Protein AF-F0WUU1-F1 (afdb_monomer)

pLDDT: mean 81.49, std 12.74, range [52.53, 96.88]

Sequence (119 aa):
MESFESRVPFIGDGDKQLEETKIIWPKEDVRPLILVTHDEGTFSAHDGLKRLWMPIGEQPLRKNGQGRSVHVSDFLPYVTGRLALDEQKRNQYPDLPAEACVIINAGVQHDGWWTAQDL

Nearest PDB structures (foldseek):
  3qrd-assembly3_A-2  TM=3.162E-0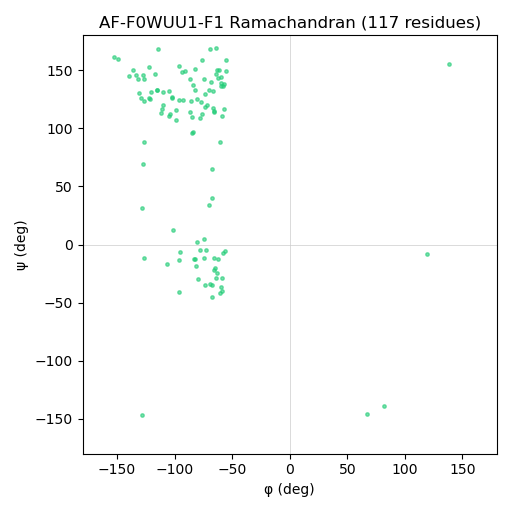1  e=1.189E+00  Homo sapiens
  6fk0-assembly1_B  TM=3.035E-01  e=2.144E+00  Homo sapiens
  3s67-assembly1_A-2  TM=3.660E-01  e=3.435E+00  Homo sapiens
  1tij-assembly1_B  TM=3.908E-01  e=4.612E+00  Homo sapiens
  3sva-assembly1_A  TM=2.993E-01  e=6.193E+00  Homo sapiens

Solvent-accessible surface area (backbone atoms only — not comparable to full-atom values): 7768 Å² total; per-residue (Å²): 131,76,81,53,65,70,20,37,58,43,81,45,89,39,59,94,89,46,101,52,82,39,75,42,73,40,59,91,93,46,78,67,49,78,70,69,45,71,57,76,48,78,47,48,83,69,82,64,82,85,85,73,92,74,68,93,89,70,80,90,84,74,71,87,57,94,60,58,26,42,33,37,36,42,48,46,26,85,89,73,44,69,51,61,56,52,75,68,52,39,73,74,39,72,89,53,73,58,45,68,61,46,77,41,47,43,35,94,94,52,75,32,72,90,49,86,85,76,105

Secondary structure (DSSP, 8-state):
-TTTGGGS-EEE---TTS---EEEPPPTTS-----EEEEEEEEETT---------TT-----------EEEEEEEEETTTSS-B--HHHHHH-TTS-SBS-EEEEEBTTTTB---TT--

Structure (mmCIF, N/CA/C/O backbone):
data_AF-F0WUU1-F1
#
_entry.id   AF-F0WUU1-F1
#
loop_
_atom_site.group_PDB
_atom_site.id
_atom_site.type_symbol
_atom_site.label_atom_id
_atom_site.label_alt_id
_atom_site.label_comp_id
_atom_site.label_asym_id
_atom_site.label_entity_id
_atom_site.label_seq_id
_atom_site.pdbx_PDB_ins_code
_atom_site.Cartn_x
_atom_site.Cartn_y
_atom_site.Cartn_z
_atom_site.occupancy
_atom_site.B_iso_or_equiv
_atom_site.auth_seq_id
_atom_site.auth_comp_id
_atom_site.auth_asym_id
_atom_site.auth_atom_id
_atom_site.pdbx_PDB_model_num
ATOM 1 N N . MET A 1 1 ? -26.715 14.369 7.365 1.00 52.53 1 MET A N 1
ATOM 2 C CA . MET A 1 1 ? -25.321 14.145 6.920 1.00 52.53 1 MET A CA 1
ATOM 3 C C . MET A 1 1 ? -24.346 14.006 8.100 1.00 52.53 1 MET A C 1
ATOM 5 O O . MET A 1 1 ? -23.261 13.496 7.892 1.00 52.53 1 MET A O 1
ATOM 9 N N . GLU A 1 2 ? -24.752 14.337 9.336 1.00 56.22 2 GLU A N 1
ATOM 10 C CA . GLU A 1 2 ? -23.910 14.349 10.555 1.00 56.22 2 GLU A CA 1
ATOM 11 C C . GLU A 1 2 ? -23.513 12.973 11.147 1.00 56.22 2 GLU A C 1
ATOM 13 O O . GLU A 1 2 ? -22.749 12.919 12.106 1.00 56.22 2 GLU A O 1
ATOM 18 N N . SER A 1 3 ? -24.001 11.833 10.632 1.00 75.06 3 SER A N 1
ATOM 19 C CA . SER A 1 3 ? -23.787 10.532 11.307 1.00 75.06 3 SER A CA 1
ATOM 20 C C . SER A 1 3 ? -22.440 9.861 11.021 1.00 75.06 3 SER A C 1
ATOM 22 O O . SER A 1 3 ? -22.122 8.856 11.656 1.00 75.06 3 SER A O 1
ATOM 24 N N . PHE A 1 4 ? -21.688 10.334 10.024 1.00 80.81 4 PHE A N 1
ATOM 25 C CA . PHE A 1 4 ? -20.432 9.703 9.603 1.00 80.81 4 PHE A CA 1
ATOM 26 C C . PHE A 1 4 ? -19.211 10.365 10.236 1.00 80.81 4 PHE A C 1
ATOM 28 O O . PHE A 1 4 ? -18.319 9.659 10.691 1.00 80.81 4 PHE A O 1
ATOM 35 N N . GLU A 1 5 ? -19.200 11.693 10.334 1.00 83.25 5 GLU A N 1
ATOM 36 C CA . GLU A 1 5 ? -18.064 12.469 10.849 1.00 83.25 5 GLU A CA 1
ATOM 37 C C . GLU A 1 5 ? -17.691 12.078 12.282 1.00 83.25 5 GLU A C 1
ATOM 39 O O . GLU A 1 5 ? -16.520 11.889 12.587 1.00 83.25 5 GLU A O 1
ATOM 44 N N . SER A 1 6 ? -18.685 11.830 13.139 1.00 87.69 6 SER A N 1
ATOM 45 C CA . SER A 1 6 ? -18.474 11.401 14.531 1.00 87.69 6 SER A CA 1
ATOM 46 C C . SER A 1 6 ? -17.842 10.012 14.677 1.00 87.69 6 SER A C 1
ATOM 48 O O . SER A 1 6 ? -17.448 9.628 15.778 1.00 87.69 6 SER A O 1
ATOM 50 N N . ARG A 1 7 ? -17.761 9.249 13.582 1.00 90.81 7 ARG A N 1
ATOM 51 C CA . ARG A 1 7 ? -17.204 7.894 13.533 1.00 90.81 7 ARG A CA 1
ATOM 52 C C . ARG A 1 7 ? -15.844 7.847 12.848 1.00 90.81 7 ARG A C 1
ATOM 54 O O . ARG A 1 7 ? -15.166 6.830 12.965 1.00 90.81 7 ARG A O 1
ATOM 61 N N . VAL A 1 8 ? -15.469 8.883 12.102 1.00 90.38 8 VAL A N 1
ATOM 62 C CA . VAL A 1 8 ? -14.218 8.917 11.343 1.00 90.38 8 VAL A CA 1
ATOM 63 C C . VAL A 1 8 ? -13.100 9.415 12.261 1.00 90.38 8 VAL A C 1
ATOM 65 O O . VAL A 1 8 ? -13.221 10.505 12.820 1.00 90.38 8 VAL A O 1
ATOM 68 N N . PRO A 1 9 ? -12.009 8.648 12.442 1.00 90.44 9 PRO A N 1
ATOM 69 C CA . PRO A 1 9 ? -10.828 9.155 13.128 1.00 90.44 9 PRO A CA 1
ATOM 70 C C . PRO A 1 9 ? -10.273 10.379 12.396 1.00 90.44 9 PRO A C 1
ATOM 72 O O . PRO A 1 9 ? -10.273 10.416 11.169 1.00 90.44 9 PRO A O 1
ATOM 75 N N . PHE A 1 10 ? -9.743 11.367 13.098 1.00 87.38 10 PHE A N 1
ATOM 76 C CA . PHE A 1 10 ? -9.121 12.513 12.435 1.00 87.38 10 PHE A CA 1
ATOM 77 C C . PHE A 1 10 ? -7.676 12.678 12.872 1.00 87.38 10 PHE A C 1
ATOM 79 O O . PHE A 1 10 ? -7.270 12.254 13.956 1.00 87.38 10 PHE A O 1
ATOM 86 N N . ILE A 1 11 ? -6.893 13.271 11.980 1.00 83.50 11 ILE A N 1
ATOM 87 C CA . ILE A 1 11 ? -5.517 13.648 12.257 1.00 83.50 11 ILE A CA 1
ATOM 88 C C . ILE A 1 11 ? -5.577 14.912 13.114 1.00 83.50 11 ILE A C 1
ATOM 90 O O . ILE A 1 11 ? -6.051 15.950 12.655 1.00 83.50 11 ILE A O 1
ATOM 94 N N . GLY A 1 12 ? -5.172 14.800 14.377 1.00 76.62 12 GLY A N 1
ATOM 95 C CA . GLY A 1 12 ? -5.012 15.959 15.247 1.00 76.62 12 GLY A CA 1
ATOM 96 C C . GLY A 1 12 ? -3.740 16.727 14.903 1.00 76.62 12 GLY A C 1
ATOM 97 O O . GLY A 1 12 ? -2.801 16.157 14.344 1.00 76.62 12 GLY A O 1
ATOM 98 N N . ASP A 1 13 ? -3.684 18.003 15.287 1.00 67.31 13 ASP A N 1
ATOM 99 C CA . ASP A 1 13 ? -2.420 18.737 15.307 1.00 67.31 13 ASP A CA 1
ATOM 100 C C . ASP A 1 13 ? -1.458 18.000 16.250 1.00 67.31 13 ASP A C 1
ATOM 102 O O . ASP A 1 13 ? -1.679 17.929 17.462 1.00 67.31 13 ASP A O 1
ATOM 106 N N . GLY A 1 14 ? -0.424 17.382 15.677 1.00 60.19 14 GLY A N 1
ATOM 107 C CA . GLY A 1 14 ? 0.666 16.795 16.445 1.00 60.19 14 GLY A CA 1
ATOM 108 C C . GLY A 1 14 ? 1.412 17.886 17.211 1.00 60.19 14 GLY A C 1
ATOM 109 O O . GLY A 1 14 ? 1.487 19.037 16.766 1.00 60.19 14 GLY A O 1
ATOM 110 N N . ASP A 1 15 ? 1.985 17.539 18.362 1.00 56.41 15 ASP A N 1
ATOM 111 C CA . ASP A 1 15 ? 2.940 18.428 19.016 1.00 56.41 15 ASP A CA 1
ATOM 112 C C . ASP A 1 15 ? 4.073 18.699 18.022 1.00 56.41 15 ASP A C 1
ATOM 114 O O . ASP A 1 15 ? 4.796 17.785 17.651 1.00 56.41 15 ASP A O 1
ATOM 118 N N . LYS A 1 16 ? 4.266 19.955 17.595 1.00 55.50 16 LYS A N 1
ATOM 119 C CA . LYS A 1 16 ? 5.287 20.351 16.594 1.00 55.50 16 LYS A CA 1
ATOM 120 C C . LYS A 1 16 ? 6.732 19.957 16.957 1.00 55.50 16 LYS A C 1
ATOM 122 O O . LYS A 1 16 ? 7.647 20.221 16.186 1.00 55.50 16 LYS A O 1
ATOM 127 N N . GLN A 1 17 ? 6.942 19.411 18.153 1.00 53.72 17 GLN A N 1
ATOM 128 C CA . GLN A 1 17 ? 8.222 18.952 18.682 1.00 53.72 17 GLN A CA 1
ATOM 129 C C . GLN A 1 17 ? 8.454 17.442 18.493 1.00 53.72 17 GLN A C 1
ATOM 131 O O . GLN A 1 17 ? 9.587 16.997 18.652 1.00 53.72 17 GLN A O 1
ATOM 136 N N . LEU A 1 18 ? 7.423 16.667 18.139 1.00 52.53 18 LEU A N 1
ATOM 137 C CA . LEU A 1 18 ? 7.509 15.240 17.834 1.00 52.53 18 LEU A CA 1
ATOM 138 C C . LEU A 1 18 ? 6.877 15.018 16.456 1.00 52.53 18 LEU A C 1
ATOM 140 O O . LEU A 1 18 ? 5.724 15.374 16.238 1.00 52.53 18 LEU A O 1
ATOM 144 N N . GLU A 1 19 ? 7.615 14.434 15.513 1.00 54.50 19 GLU A N 1
ATOM 145 C CA . GLU A 1 19 ? 7.129 14.101 14.161 1.00 54.50 19 GLU A CA 1
ATOM 146 C C . GLU A 1 19 ? 6.098 12.947 14.157 1.00 54.50 19 GLU A C 1
ATOM 148 O O . GLU A 1 19 ? 6.048 12.137 13.236 1.00 54.50 19 GLU A O 1
ATOM 153 N N . GLU A 1 20 ? 5.267 12.832 15.190 1.00 61.03 20 GLU A N 1
ATOM 154 C CA . GLU A 1 20 ? 4.249 11.795 15.296 1.00 61.03 20 GLU A CA 1
ATOM 155 C C . GLU A 1 20 ? 2.874 12.391 15.006 1.00 61.03 20 GLU A C 1
ATOM 157 O O . GLU A 1 20 ? 2.324 13.207 15.749 1.00 61.03 20 GLU A O 1
ATOM 162 N N . THR A 1 21 ? 2.303 11.963 13.882 1.00 67.00 21 THR A N 1
ATOM 163 C CA . THR A 1 21 ? 0.921 12.280 13.527 1.00 67.00 21 THR A CA 1
ATOM 164 C C . THR A 1 21 ? -0.004 11.601 14.537 1.00 67.00 21 THR A C 1
ATOM 166 O O . THR A 1 21 ? -0.071 10.374 14.597 1.00 67.00 21 THR A O 1
ATOM 169 N N . LYS A 1 22 ? -0.729 12.382 15.345 1.00 83.38 22 LYS A N 1
ATOM 170 C CA . LYS A 1 22 ? -1.633 11.840 16.366 1.00 83.38 22 LYS A CA 1
ATOM 171 C C . LYS A 1 22 ? -3.013 11.562 15.773 1.00 83.38 22 LYS A C 1
ATOM 173 O O . LYS A 1 22 ? -3.743 12.488 15.424 1.00 83.38 22 LYS A O 1
ATOM 178 N N . ILE A 1 23 ? -3.398 10.288 15.713 1.00 87.75 23 ILE A N 1
ATOM 179 C CA . ILE A 1 23 ? -4.760 9.882 15.337 1.00 87.75 23 ILE A CA 1
ATOM 180 C C . ILE A 1 23 ? -5.687 10.015 16.547 1.00 87.75 23 ILE A C 1
ATOM 182 O O . ILE A 1 23 ? -5.433 9.437 17.607 1.00 87.75 23 ILE A O 1
ATOM 186 N N . ILE A 1 24 ? -6.775 10.766 16.386 1.00 89.50 24 ILE A N 1
ATOM 187 C CA . ILE A 1 24 ? -7.831 10.897 17.390 1.00 89.50 24 ILE A CA 1
ATOM 188 C C . ILE A 1 24 ? -8.971 9.953 17.011 1.00 89.50 24 ILE A C 1
ATOM 190 O O . ILE A 1 24 ? -9.599 10.103 15.963 1.00 89.50 24 ILE A O 1
ATOM 194 N N . TRP A 1 25 ? -9.214 8.965 17.872 1.00 91.75 25 TRP A N 1
ATOM 195 C CA . TRP A 1 25 ? -10.264 7.966 17.696 1.00 91.75 25 TRP A CA 1
ATOM 196 C C . TRP A 1 25 ? -11.630 8.490 18.170 1.00 91.75 25 TRP A C 1
ATOM 198 O O . TRP A 1 25 ? -11.686 9.320 19.083 1.00 91.75 25 TRP A O 1
ATOM 208 N N . PRO A 1 26 ? -12.740 8.010 17.576 1.00 91.50 26 PRO A N 1
ATOM 209 C CA . PRO A 1 26 ? -14.077 8.280 18.090 1.00 91.50 26 PRO A CA 1
ATOM 210 C C . PRO A 1 26 ? -14.270 7.657 19.482 1.00 91.50 26 PRO A C 1
ATOM 212 O O . PRO A 1 26 ? -13.446 6.873 19.953 1.00 91.50 26 PRO A O 1
ATOM 215 N N . LYS A 1 27 ? -15.373 8.019 20.147 1.00 90.44 27 LYS A N 1
ATOM 216 C CA . LYS A 1 27 ? -15.716 7.497 21.479 1.00 90.44 27 LYS A CA 1
ATOM 217 C C . LYS A 1 27 ? -15.764 5.963 21.481 1.00 90.44 27 LYS A C 1
ATOM 219 O O . LYS A 1 27 ? -16.127 5.357 20.479 1.00 90.44 27 LYS A O 1
ATOM 224 N N . GLU A 1 28 ? -15.441 5.348 22.618 1.00 88.69 28 GLU A N 1
ATOM 225 C CA . GLU A 1 28 ? -15.335 3.884 22.755 1.00 88.69 28 GLU A CA 1
ATOM 226 C C . GLU A 1 28 ? -16.630 3.129 22.405 1.00 88.69 28 GLU A C 1
ATOM 228 O O . GLU A 1 28 ? -16.578 1.998 21.926 1.00 88.69 28 GLU A O 1
ATOM 233 N N . ASP A 1 29 ? -17.794 3.755 22.595 1.00 92.44 29 ASP A N 1
ATOM 234 C CA . ASP A 1 29 ? -19.111 3.204 22.256 1.00 92.44 29 ASP A CA 1
ATOM 235 C C . ASP A 1 29 ? -19.445 3.289 20.755 1.00 92.44 29 ASP A C 1
ATOM 237 O O . ASP A 1 29 ? -20.466 2.766 20.299 1.00 92.44 29 ASP A O 1
ATOM 241 N N . VAL A 1 30 ? -18.578 3.922 19.962 1.00 91.88 30 VAL A N 1
ATOM 242 C CA . VAL A 1 30 ? -18.781 4.176 18.540 1.00 91.88 30 VAL A CA 1
ATOM 243 C C . VAL A 1 30 ? -17.834 3.320 17.708 1.00 91.88 30 VAL A C 1
ATOM 245 O O . VAL A 1 30 ? -16.616 3.467 17.750 1.00 91.88 30 VAL A O 1
ATOM 248 N N . ARG A 1 31 ? -18.398 2.466 16.845 1.00 92.19 31 ARG A N 1
ATOM 249 C CA . ARG A 1 31 ? -17.595 1.707 15.878 1.00 92.19 31 ARG A CA 1
ATOM 250 C C . ARG A 1 31 ? -16.971 2.660 14.844 1.00 92.19 31 ARG A C 1
ATOM 252 O O . ARG A 1 31 ? -17.738 3.253 14.063 1.00 92.19 31 ARG A O 1
ATOM 259 N N . PRO A 1 32 ? -15.628 2.755 14.775 1.00 92.88 32 PRO A N 1
ATOM 260 C CA . PRO A 1 32 ? -14.957 3.679 13.876 1.00 92.88 32 PRO A CA 1
ATOM 261 C C . PRO A 1 32 ? -15.235 3.338 12.413 1.00 92.88 32 PRO A C 1
ATOM 263 O O . PRO A 1 32 ? -15.399 2.171 12.042 1.00 92.88 32 PRO A O 1
ATOM 266 N N . LEU A 1 33 ? -15.294 4.376 11.586 1.00 92.81 33 LEU A N 1
ATOM 267 C CA . LEU A 1 33 ? -15.315 4.280 10.136 1.00 92.81 33 LEU A CA 1
ATOM 268 C C . LEU A 1 33 ? -13.932 4.674 9.619 1.00 92.81 33 LEU A C 1
ATOM 270 O O . LEU A 1 33 ? -13.543 5.833 9.712 1.00 92.81 33 LEU A O 1
ATOM 274 N N . ILE A 1 34 ? -13.193 3.701 9.094 1.00 92.19 34 ILE A N 1
ATOM 275 C CA . ILE A 1 34 ? -11.844 3.911 8.568 1.00 92.19 34 ILE A CA 1
ATOM 276 C C . ILE A 1 34 ? -11.929 3.959 7.047 1.00 92.19 34 ILE A C 1
ATOM 278 O O . ILE A 1 34 ? -12.445 3.030 6.425 1.00 92.19 34 ILE A O 1
ATOM 282 N N . LEU A 1 35 ? -11.407 5.034 6.458 1.00 90.12 35 LEU A N 1
ATOM 283 C CA . LEU A 1 35 ? -11.162 5.084 5.024 1.00 90.12 35 LEU A CA 1
ATOM 284 C C . LEU A 1 35 ? -9.945 4.215 4.706 1.00 90.12 35 LEU A C 1
ATOM 286 O O . LEU A 1 35 ? -8.840 4.488 5.177 1.00 90.12 35 LEU A O 1
ATOM 290 N N . VAL A 1 36 ? -10.168 3.187 3.898 1.00 92.19 36 VAL A N 1
ATOM 291 C CA . VAL A 1 36 ? -9.116 2.348 3.331 1.00 92.19 36 VAL A CA 1
ATOM 292 C C . VAL A 1 36 ? -9.087 2.633 1.840 1.00 92.19 36 VAL A C 1
ATOM 294 O O . VAL A 1 36 ? -10.081 2.399 1.155 1.00 92.19 36 VAL A O 1
ATOM 297 N N . THR A 1 37 ? -7.980 3.179 1.348 1.00 93.25 37 THR A N 1
ATOM 298 C CA . THR A 1 37 ? -7.775 3.362 -0.091 1.00 93.25 37 THR A CA 1
ATOM 299 C C . THR A 1 37 ? -7.029 2.167 -0.660 1.00 93.25 37 THR A C 1
ATOM 301 O O . THR A 1 37 ? -6.205 1.573 0.031 1.00 93.25 37 THR A O 1
ATOM 304 N N . HIS A 1 38 ? -7.303 1.840 -1.914 1.00 92.44 38 HIS A N 1
ATOM 305 C CA . HIS A 1 38 ? -6.613 0.817 -2.690 1.00 92.44 38 HIS A CA 1
ATOM 306 C C . HIS A 1 38 ? -6.145 1.445 -3.995 1.00 92.44 38 HIS A C 1
ATOM 308 O O . HIS A 1 38 ? -6.848 2.305 -4.532 1.00 92.44 38 HIS A O 1
ATOM 314 N N . ASP A 1 39 ? -4.964 1.051 -4.455 1.00 91.56 39 ASP A N 1
ATOM 315 C CA . ASP A 1 39 ? -4.468 1.420 -5.776 1.00 91.56 39 ASP A CA 1
ATOM 316 C C . ASP A 1 39 ? -3.490 0.363 -6.303 1.00 91.56 39 ASP A C 1
ATOM 318 O O . ASP A 1 39 ? -2.913 -0.418 -5.535 1.00 91.56 39 ASP A O 1
ATOM 322 N N . GLU A 1 40 ? -3.281 0.378 -7.618 1.00 91.12 40 GLU A N 1
ATOM 323 C CA . GLU A 1 40 ? -2.326 -0.480 -8.313 1.00 91.12 40 GLU A CA 1
ATOM 324 C C . GLU A 1 40 ? -1.278 0.352 -9.053 1.00 91.12 40 GLU A C 1
ATOM 326 O O . GLU A 1 40 ? -1.584 1.286 -9.794 1.00 91.12 40 GLU A O 1
ATOM 331 N N . GLY A 1 41 ? -0.008 -0.004 -8.868 1.00 88.12 41 GLY A N 1
ATOM 332 C CA . GLY A 1 41 ? 1.128 0.701 -9.446 1.00 88.12 41 GLY A CA 1
ATOM 333 C C . GLY A 1 41 ? 2.077 -0.247 -10.160 1.00 88.12 41 GLY A C 1
ATOM 334 O O . GLY A 1 41 ? 2.579 -1.206 -9.576 1.00 88.12 41 GLY A O 1
ATOM 335 N N . THR A 1 42 ? 2.375 0.033 -11.428 1.00 87.19 42 THR A N 1
ATOM 336 C CA . THR A 1 42 ? 3.461 -0.647 -12.140 1.00 87.19 42 THR A CA 1
ATOM 337 C C . THR A 1 42 ? 4.750 0.154 -12.002 1.00 87.19 42 THR A C 1
ATOM 339 O O . THR A 1 42 ? 4.809 1.316 -12.398 1.00 87.19 42 THR A O 1
ATOM 342 N N . PHE A 1 43 ? 5.795 -0.497 -11.500 1.00 85.38 43 PHE A N 1
ATOM 343 C CA . PHE A 1 43 ? 7.146 0.043 -11.415 1.00 85.38 43 PHE A CA 1
ATOM 344 C C . PHE A 1 43 ? 8.039 -0.734 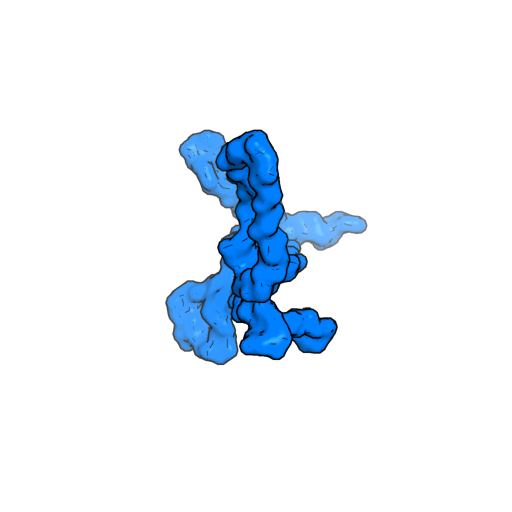-12.372 1.00 85.38 43 PHE A C 1
ATOM 346 O O . PHE A 1 43 ? 8.292 -1.927 -12.183 1.00 85.38 43 PHE A O 1
ATOM 353 N N . SER A 1 44 ? 8.535 -0.081 -13.415 1.00 81.88 44 SER A N 1
ATOM 354 C CA . SER A 1 44 ? 9.500 -0.705 -14.313 1.00 81.88 44 SER A CA 1
ATOM 355 C C . SER A 1 44 ? 10.906 -0.562 -13.744 1.00 81.88 44 SER A C 1
ATOM 357 O O . SER A 1 44 ? 11.345 0.512 -13.340 1.00 81.88 44 SER A O 1
ATOM 359 N N . ALA A 1 45 ? 11.690 -1.636 -13.820 1.00 73.25 45 ALA A N 1
ATOM 360 C CA . ALA A 1 45 ? 13.098 -1.678 -13.419 1.00 73.25 45 ALA A CA 1
ATOM 361 C C . ALA A 1 45 ? 13.984 -0.657 -14.170 1.00 73.25 45 ALA A C 1
ATOM 363 O O . ALA A 1 45 ? 15.163 -0.493 -13.853 1.00 73.25 45 ALA A O 1
ATOM 364 N N . HIS A 1 46 ? 13.432 0.020 -15.184 1.00 68.94 46 HIS A N 1
ATOM 365 C CA . HIS A 1 46 ? 14.087 1.039 -15.996 1.00 68.94 46 HIS A CA 1
ATOM 366 C C . HIS A 1 46 ? 13.288 2.348 -16.091 1.00 68.94 46 HIS A C 1
ATOM 368 O O . HIS A 1 46 ? 13.418 3.051 -17.097 1.00 68.94 46 HIS A O 1
ATOM 374 N N . ASP A 1 47 ? 12.526 2.713 -15.054 1.00 66.44 47 ASP A N 1
ATOM 375 C CA . ASP A 1 47 ? 11.824 4.008 -14.922 1.00 66.44 47 ASP A CA 1
ATOM 376 C C . ASP A 1 47 ? 12.791 5.211 -14.749 1.00 66.44 47 ASP A C 1
ATOM 378 O O . ASP A 1 47 ? 12.584 6.129 -13.961 1.00 66.44 47 ASP A O 1
ATOM 382 N N . GLY A 1 48 ? 13.908 5.210 -15.483 1.00 61.72 48 GLY A N 1
ATOM 383 C CA . GLY A 1 48 ? 14.969 6.207 -15.418 1.00 61.72 48 GLY A CA 1
ATOM 384 C C . GLY A 1 48 ? 14.783 7.375 -16.391 1.00 61.72 48 GLY A C 1
ATOM 385 O O . GLY A 1 48 ? 14.317 7.223 -17.525 1.00 61.72 48 GLY A O 1
ATOM 386 N N . LEU A 1 49 ? 15.268 8.555 -15.991 1.00 63.47 49 LEU A N 1
ATOM 387 C CA . LEU A 1 49 ? 15.384 9.713 -16.878 1.00 63.47 49 LEU A CA 1
ATOM 388 C C . LEU A 1 49 ? 16.446 9.500 -17.959 1.00 63.47 49 LEU A C 1
ATOM 390 O O . LEU A 1 49 ? 17.535 8.966 -17.748 1.00 63.47 49 LEU A O 1
ATOM 394 N N . LYS A 1 50 ? 16.108 9.967 -19.161 1.00 54.28 50 LYS A N 1
ATOM 395 C CA . LYS A 1 50 ? 16.817 9.630 -20.395 1.00 54.28 50 LYS A CA 1
ATOM 396 C C . LYS A 1 50 ? 18.108 10.409 -20.661 1.00 54.28 50 LYS A C 1
ATOM 398 O O . LYS A 1 50 ? 18.703 10.221 -21.720 1.00 54.28 50 LYS A O 1
ATOM 403 N N . ARG A 1 51 ? 18.533 11.294 -19.755 1.00 63.34 51 ARG A N 1
ATOM 404 C CA . ARG A 1 51 ? 19.612 12.244 -20.051 1.00 63.34 51 ARG A CA 1
ATOM 405 C C . ARG A 1 51 ? 20.959 11.536 -20.131 1.00 63.34 51 ARG A C 1
ATOM 407 O O . ARG A 1 51 ? 21.412 10.907 -19.183 1.00 63.34 51 ARG A O 1
ATOM 414 N N . LEU A 1 52 ? 21.559 11.663 -21.304 1.00 66.94 52 LEU A N 1
ATOM 415 C CA . LEU A 1 52 ? 22.858 11.144 -21.685 1.00 66.94 52 LEU A CA 1
ATOM 416 C C . LEU A 1 52 ? 23.596 12.318 -22.334 1.00 66.94 52 LEU A C 1
ATOM 418 O O . LEU A 1 52 ? 23.033 12.980 -23.205 1.00 66.94 52 LEU A O 1
ATOM 422 N N . TRP A 1 53 ? 24.827 12.592 -21.917 1.00 76.94 53 TRP A N 1
ATOM 423 C CA . TRP A 1 53 ? 25.710 13.459 -22.692 1.00 76.94 53 TRP A CA 1
ATOM 424 C C . TRP A 1 53 ? 26.243 12.652 -23.865 1.00 76.94 53 TRP A C 1
ATOM 426 O O . TRP A 1 53 ? 26.806 11.578 -23.663 1.00 76.94 53 TRP A O 1
ATOM 436 N N . MET A 1 54 ? 26.014 13.136 -25.081 1.00 79.50 54 MET A N 1
ATOM 437 C CA . MET A 1 54 ? 26.300 12.382 -26.295 1.00 79.50 54 MET A CA 1
ATOM 438 C C . MET A 1 54 ? 27.074 13.235 -27.307 1.00 79.50 54 MET A C 1
ATOM 440 O O . MET A 1 54 ? 26.787 14.430 -27.420 1.00 79.50 54 MET A O 1
ATOM 444 N N . PRO A 1 55 ? 28.040 12.649 -28.040 1.00 86.56 55 PRO A N 1
ATOM 445 C CA . PRO A 1 55 ? 28.765 13.344 -29.096 1.00 86.56 55 PRO A CA 1
ATOM 446 C C . PRO A 1 55 ? 27.845 13.807 -30.227 1.00 86.56 55 PRO A C 1
ATOM 448 O O . PRO A 1 55 ? 26.843 13.168 -30.549 1.00 86.56 55 PRO A O 1
ATOM 451 N N . ILE A 1 56 ? 28.224 14.908 -30.872 1.00 87.88 56 ILE A N 1
ATOM 452 C CA . ILE A 1 56 ? 27.522 15.411 -32.053 1.00 87.88 56 ILE A CA 1
ATOM 453 C C . ILE A 1 56 ? 27.697 14.392 -33.191 1.00 87.88 56 ILE A C 1
ATOM 455 O O . ILE A 1 56 ? 28.814 14.178 -33.654 1.00 87.88 56 ILE A O 1
ATOM 459 N N . GLY A 1 57 ? 26.593 13.778 -33.631 1.00 88.38 57 GLY A N 1
ATOM 460 C CA . GLY A 1 57 ? 26.547 12.847 -34.771 1.00 88.38 57 GLY A CA 1
ATOM 461 C C . GLY A 1 57 ? 26.086 11.421 -34.444 1.00 88.38 57 GLY A C 1
ATOM 462 O O . GLY A 1 57 ? 25.838 10.643 -35.359 1.00 88.38 57 GLY A O 1
ATOM 463 N N . GLU A 1 58 ? 25.929 11.086 -33.166 1.00 81.88 58 GLU A N 1
ATOM 464 C CA . GLU A 1 58 ? 25.512 9.756 -32.699 1.00 81.88 58 GLU A CA 1
ATOM 465 C C . GLU A 1 58 ? 23.991 9.685 -32.439 1.00 81.88 58 GLU A C 1
ATOM 467 O O . GLU A 1 58 ? 23.361 10.693 -32.113 1.00 81.88 58 GLU A O 1
ATOM 472 N N . GLN A 1 59 ? 23.384 8.491 -32.542 1.00 74.88 59 GLN A N 1
ATOM 473 C CA . GLN A 1 59 ? 21.962 8.268 -32.222 1.00 74.88 59 GLN A CA 1
ATOM 474 C C . GLN A 1 59 ? 21.761 7.535 -30.883 1.00 74.88 59 GLN A C 1
ATOM 476 O O . GLN A 1 59 ? 22.350 6.476 -30.665 1.00 74.88 59 GLN A O 1
ATOM 481 N N . PRO A 1 60 ? 20.863 8.013 -29.995 1.00 73.62 60 PRO A N 1
ATOM 482 C CA . PRO A 1 60 ? 20.556 7.324 -28.748 1.00 73.62 60 PRO A CA 1
ATOM 483 C C . PRO A 1 60 ? 19.490 6.253 -28.992 1.00 73.62 60 PRO A C 1
ATOM 485 O O . PRO A 1 60 ? 18.289 6.523 -28.968 1.00 73.62 60 PRO A O 1
ATOM 488 N N . LEU A 1 61 ? 19.917 5.010 -29.194 1.00 68.00 61 LEU A N 1
ATOM 489 C CA . LEU A 1 61 ? 19.002 3.877 -29.318 1.00 68.00 61 LEU A CA 1
ATOM 490 C C . LEU A 1 61 ? 18.616 3.355 -27.931 1.00 68.00 61 LEU A C 1
ATOM 492 O O . LEU A 1 61 ? 19.325 2.550 -27.330 1.00 68.00 61 LEU A O 1
ATOM 496 N N . ARG A 1 62 ? 17.458 3.786 -27.421 1.00 65.88 62 ARG A N 1
ATOM 497 C CA . ARG A 1 62 ? 16.806 3.098 -26.299 1.00 65.88 62 ARG A CA 1
ATOM 498 C C . ARG A 1 62 ? 15.717 2.201 -26.848 1.00 65.88 62 ARG A C 1
ATOM 500 O O . ARG A 1 62 ? 14.661 2.674 -27.260 1.00 65.88 62 ARG A O 1
ATOM 507 N N . LYS A 1 63 ? 15.965 0.895 -26.827 1.00 61.78 63 LYS A N 1
ATOM 508 C CA . LYS A 1 63 ? 14.880 -0.072 -26.952 1.00 61.78 63 LYS A CA 1
ATOM 509 C C . LYS A 1 63 ? 13.925 0.195 -25.781 1.00 61.78 63 LYS A C 1
ATOM 511 O O . LYS A 1 63 ? 14.396 0.340 -24.652 1.00 61.78 63 LYS A O 1
ATOM 516 N N . ASN A 1 64 ? 12.612 0.196 -26.016 1.00 57.28 64 ASN A N 1
ATOM 517 C CA . ASN A 1 64 ? 11.719 -0.334 -24.989 1.00 57.28 64 ASN A CA 1
ATOM 518 C C . ASN A 1 64 ? 12.168 -1.78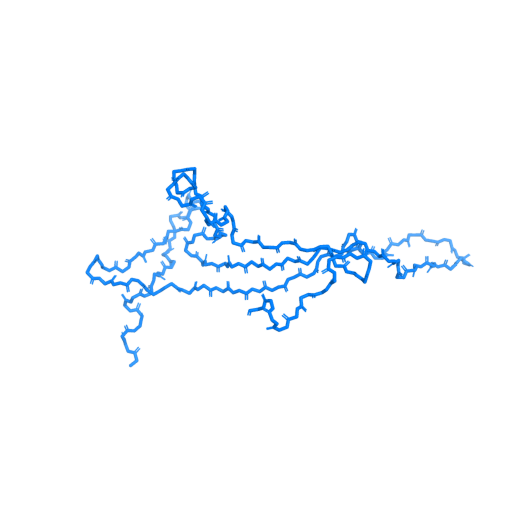7 -24.838 1.00 57.28 64 ASN A C 1
ATOM 520 O O . ASN A 1 64 ? 11.777 -2.653 -25.621 1.00 57.28 64 ASN A O 1
ATOM 524 N N . GLY A 1 65 ? 13.144 -2.028 -23.959 1.00 57.12 65 GLY A N 1
ATOM 525 C CA . GLY A 1 65 ? 13.525 -3.386 -23.622 1.00 57.12 65 GLY A CA 1
ATOM 526 C C . GLY A 1 65 ? 12.269 -4.107 -23.156 1.00 57.12 65 GLY A C 1
ATOM 527 O O . GLY A 1 65 ? 11.312 -3.462 -22.723 1.00 57.12 65 GLY A O 1
ATOM 528 N N . GLN A 1 66 ? 12.271 -5.436 -23.199 1.00 55.72 66 GLN A N 1
ATOM 529 C CA . GLN A 1 66 ? 11.360 -6.199 -22.348 1.00 55.72 66 GLN A CA 1
ATOM 530 C C . GLN A 1 66 ? 11.796 -5.990 -20.891 1.00 55.72 66 GLN A C 1
ATOM 532 O O . GLN A 1 66 ? 12.378 -6.870 -20.267 1.00 55.72 66 GLN A O 1
ATOM 537 N N . GLY A 1 67 ? 11.686 -4.747 -20.420 1.00 62.56 67 GLY A N 1
ATOM 538 C CA . GLY A 1 6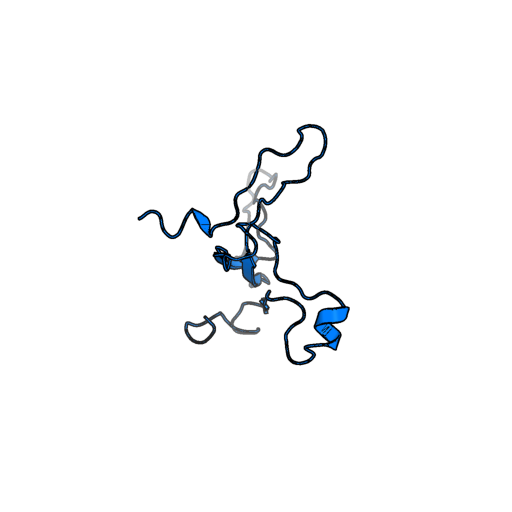7 ? 12.077 -4.338 -19.093 1.00 62.56 67 GLY A CA 1
ATOM 539 C C . GLY A 1 67 ? 11.267 -5.158 -18.115 1.00 62.56 67 GLY A C 1
ATOM 540 O O . GLY A 1 67 ? 10.083 -5.401 -18.333 1.00 62.56 67 GLY A O 1
ATOM 541 N N . ARG A 1 68 ? 11.926 -5.608 -17.054 1.00 74.25 68 ARG A N 1
ATOM 542 C CA . ARG A 1 68 ? 11.214 -6.189 -15.926 1.00 74.25 68 ARG A CA 1
ATOM 543 C C . ARG A 1 68 ? 10.407 -5.072 -15.287 1.00 74.25 68 ARG A C 1
ATOM 545 O O . ARG A 1 68 ? 10.958 -3.998 -15.050 1.00 74.25 68 ARG A O 1
ATOM 552 N N . SER A 1 69 ? 9.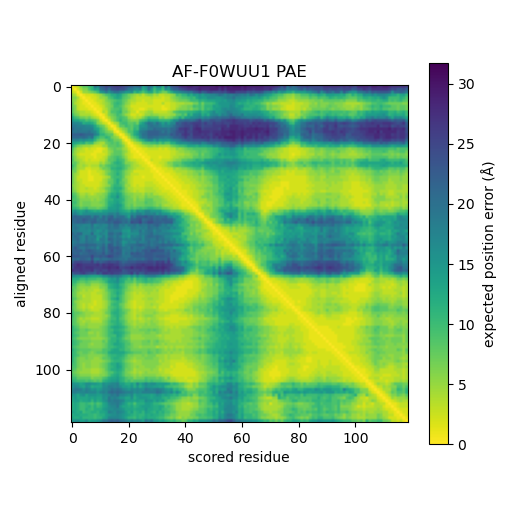139 -5.309 -15.015 1.00 81.25 69 SER A N 1
ATOM 553 C CA . SER A 1 69 ? 8.336 -4.433 -14.177 1.00 81.25 69 SER A CA 1
ATOM 554 C C . SER A 1 69 ? 7.684 -5.255 -13.085 1.00 81.25 69 SER A C 1
ATOM 556 O O . SER A 1 69 ? 7.350 -6.423 -13.282 1.00 81.25 69 SER A O 1
ATOM 558 N N . VAL A 1 70 ? 7.545 -4.643 -11.920 1.00 88.06 70 VAL A N 1
ATOM 559 C CA . VAL A 1 70 ? 6.759 -5.186 -10.822 1.00 88.06 70 VAL A CA 1
ATOM 560 C C . VAL A 1 70 ? 5.445 -4.430 -10.797 1.00 88.06 70 VAL A C 1
ATOM 562 O O . VAL A 1 70 ? 5.432 -3.200 -10.816 1.00 88.06 70 VAL A O 1
ATOM 565 N N . HIS A 1 71 ? 4.343 -5.161 -10.819 1.00 89.50 71 HIS A N 1
ATOM 566 C CA . HIS A 1 71 ? 3.029 -4.597 -10.574 1.00 89.50 71 HIS A CA 1
ATOM 567 C C . HIS A 1 71 ? 2.711 -4.823 -9.103 1.00 89.50 71 HIS A C 1
ATOM 569 O O . HIS A 1 71 ? 2.785 -5.952 -8.623 1.00 89.50 71 HIS A O 1
ATOM 575 N N . VAL A 1 72 ? 2.409 -3.750 -8.389 1.00 91.38 72 VAL A N 1
ATOM 576 C CA . VAL A 1 72 ? 2.130 -3.755 -6.957 1.00 91.38 72 VAL A CA 1
ATOM 577 C C . VAL A 1 72 ? 0.682 -3.339 -6.759 1.00 91.38 72 VAL A C 1
ATOM 579 O O . VAL A 1 72 ? 0.252 -2.352 -7.346 1.00 91.38 72 VAL A O 1
ATOM 582 N N . SER A 1 73 ? -0.045 -4.077 -5.934 1.00 92.12 73 SER A N 1
ATOM 583 C CA . SER A 1 73 ? -1.404 -3.769 -5.487 1.00 92.12 73 SER A CA 1
ATOM 584 C C . SER A 1 73 ? -1.369 -3.706 -3.959 1.00 92.12 73 SER A C 1
ATOM 586 O O . SER A 1 73 ? -0.821 -4.616 -3.328 1.00 92.12 73 SER A O 1
ATOM 588 N N . ASP A 1 74 ? -1.835 -2.613 -3.350 1.00 93.69 74 ASP A N 1
ATOM 589 C CA . ASP A 1 74 ? -1.771 -2.441 -1.890 1.00 93.69 74 ASP A CA 1
ATOM 590 C C . ASP A 1 74 ? -2.935 -1.597 -1.347 1.00 93.69 74 ASP A C 1
ATOM 592 O O . ASP A 1 74 ? -3.571 -0.818 -2.060 1.00 93.69 74 ASP A O 1
ATOM 596 N N . PHE A 1 75 ? -3.195 -1.744 -0.049 1.00 92.44 75 PHE A N 1
ATOM 597 C CA . PHE A 1 75 ? -4.195 -0.984 0.692 1.00 92.44 75 PHE A CA 1
ATOM 598 C C . PHE A 1 75 ? -3.518 -0.024 1.671 1.00 92.44 75 PHE A C 1
ATOM 600 O O . PHE A 1 75 ? -2.670 -0.419 2.477 1.00 92.44 75 PHE A O 1
ATOM 607 N N . LEU A 1 76 ? -3.952 1.237 1.662 1.00 91.88 76 LEU A N 1
ATOM 608 C CA . LEU A 1 76 ? -3.386 2.295 2.492 1.00 91.88 76 LEU A CA 1
ATOM 609 C C . LEU A 1 76 ? -4.454 3.030 3.321 1.00 91.88 76 LEU A C 1
ATOM 611 O O . LEU A 1 76 ? -4.989 4.058 2.913 1.00 91.88 76 LEU A O 1
ATOM 615 N N . PRO A 1 77 ? -4.772 2.539 4.524 1.00 91.19 77 PRO A N 1
ATOM 616 C CA . PRO A 1 77 ? -5.472 3.332 5.524 1.00 91.19 77 PRO A CA 1
ATOM 617 C C . PRO A 1 77 ? -4.582 4.445 6.093 1.00 91.19 77 PRO A C 1
ATOM 619 O O . PRO A 1 77 ? -3.469 4.199 6.558 1.00 91.19 77 PRO A O 1
ATOM 622 N N . TYR A 1 78 ? -5.108 5.668 6.177 1.00 86.81 78 TYR A N 1
ATOM 623 C CA . TYR A 1 78 ? -4.377 6.811 6.752 1.00 86.81 78 TYR A CA 1
ATOM 624 C C . TYR A 1 78 ? -4.065 6.662 8.253 1.00 86.81 78 TYR A C 1
ATOM 626 O O . TYR A 1 78 ? -3.185 7.343 8.767 1.00 86.81 78 TYR A O 1
ATOM 634 N N . VAL A 1 79 ? -4.790 5.793 8.967 1.00 89.31 79 VAL A N 1
ATOM 635 C CA . VAL A 1 79 ? -4.648 5.602 10.422 1.00 89.31 79 VAL A CA 1
ATOM 636 C C . VAL A 1 79 ? -3.467 4.720 10.819 1.00 89.31 79 VAL A C 1
ATOM 638 O O . VAL A 1 79 ? -2.936 4.874 11.913 1.00 89.31 79 VAL A O 1
ATOM 641 N N . THR A 1 80 ? -3.078 3.776 9.964 1.00 86.12 80 THR A N 1
ATOM 642 C CA . THR A 1 80 ? -2.058 2.758 10.271 1.00 86.12 80 THR A CA 1
ATOM 643 C C . THR A 1 80 ? -0.939 2.713 9.240 1.00 86.12 80 THR A C 1
ATOM 645 O O . THR A 1 80 ? 0.062 2.041 9.466 1.00 86.12 80 THR A O 1
ATOM 648 N N . GLY A 1 81 ? -1.101 3.387 8.098 1.00 87.19 81 GLY A N 1
ATOM 649 C CA . GLY A 1 81 ? -0.270 3.136 6.930 1.00 87.19 81 GLY A CA 1
ATOM 650 C C . GLY A 1 81 ? -0.549 1.744 6.364 1.00 87.19 81 GLY A C 1
ATOM 651 O O . GLY A 1 81 ? -1.682 1.264 6.417 1.00 87.19 81 GLY A O 1
ATOM 652 N N . ARG A 1 82 ? 0.488 1.103 5.821 1.00 89.94 82 ARG A N 1
ATOM 653 C CA . ARG A 1 82 ? 0.400 -0.196 5.139 1.00 89.94 82 ARG A CA 1
ATOM 654 C C . ARG A 1 82 ? -0.180 -1.285 6.047 1.00 89.94 82 ARG A C 1
ATOM 656 O O . ARG A 1 82 ? 0.211 -1.414 7.207 1.00 89.94 82 ARG A O 1
ATOM 663 N N . LEU A 1 83 ? -1.089 -2.095 5.508 1.00 92.38 83 LEU A N 1
ATOM 664 C CA . LEU A 1 83 ? -1.705 -3.197 6.246 1.00 92.38 83 LEU A CA 1
ATOM 665 C C . LEU A 1 83 ? -0.761 -4.404 6.327 1.00 92.38 83 LEU A C 1
ATOM 667 O O . LEU A 1 83 ? -0.549 -5.116 5.345 1.00 92.38 83 LEU A O 1
ATOM 671 N N . ALA A 1 84 ? -0.228 -4.652 7.523 1.00 93.25 84 ALA A N 1
ATOM 672 C CA . ALA A 1 84 ? 0.601 -5.811 7.831 1.00 93.25 84 ALA A CA 1
ATOM 673 C C . ALA A 1 84 ? 0.272 -6.382 9.218 1.00 93.25 84 ALA A C 1
ATOM 675 O O . ALA A 1 84 ? -0.056 -5.650 10.156 1.00 93.25 84 ALA A O 1
ATOM 676 N N . LEU A 1 85 ? 0.354 -7.705 9.343 1.00 93.69 85 LEU A N 1
ATOM 677 C CA . LEU A 1 85 ? 0.174 -8.417 10.601 1.00 93.69 85 LEU A CA 1
ATOM 678 C C . LEU A 1 85 ? 1.471 -8.402 11.413 1.00 93.69 85 LEU A C 1
ATOM 680 O O . LEU A 1 85 ? 2.549 -8.742 10.919 1.00 93.69 85 LEU A O 1
ATOM 684 N N . ASP A 1 86 ? 1.343 -8.075 12.696 1.00 93.00 86 ASP A N 1
ATOM 685 C CA . ASP A 1 86 ? 2.398 -8.316 13.676 1.00 93.00 86 ASP A CA 1
ATOM 686 C C . ASP A 1 86 ? 2.579 -9.823 13.945 1.00 93.00 86 ASP A C 1
ATOM 688 O O . ASP A 1 86 ? 1.771 -10.665 13.544 1.00 93.00 86 ASP A O 1
ATOM 692 N N . GLU A 1 87 ? 3.665 -10.186 14.628 1.00 93.69 87 GLU A N 1
ATOM 693 C CA . GLU A 1 87 ? 4.009 -11.586 14.886 1.00 93.69 87 GLU A CA 1
ATOM 694 C C . GLU A 1 87 ? 2.925 -12.342 15.670 1.00 93.69 87 GLU A C 1
ATOM 696 O O . GLU A 1 87 ? 2.651 -13.507 15.376 1.00 93.69 87 GLU A O 1
ATOM 701 N N . GLN A 1 88 ? 2.258 -11.678 16.618 1.00 95.38 88 GLN A N 1
ATOM 702 C CA . GLN A 1 88 ? 1.1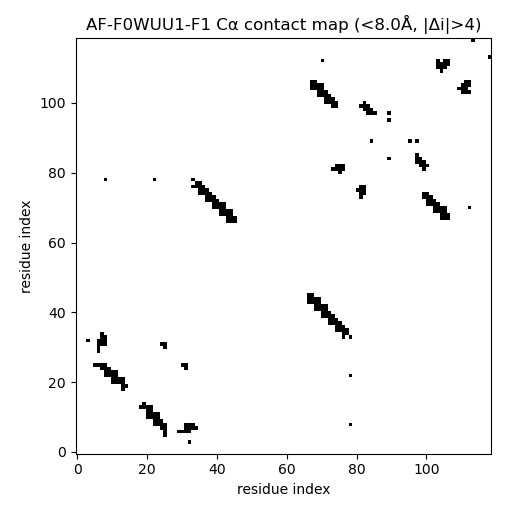91 -12.293 17.406 1.00 95.38 88 GLN A CA 1
ATOM 703 C C . GLN A 1 88 ? -0.027 -12.600 16.531 1.00 95.38 88 GLN A C 1
ATOM 705 O O . GLN A 1 88 ? -0.553 -13.714 16.579 1.00 95.38 88 GLN A O 1
ATOM 710 N N . LYS A 1 89 ? -0.440 -11.650 15.686 1.00 93.50 89 LYS A N 1
ATOM 711 C CA . LYS A 1 89 ? -1.558 -11.832 14.755 1.00 93.50 89 LYS A CA 1
ATOM 712 C C . LYS A 1 89 ? -1.249 -12.856 13.672 1.00 93.50 89 LYS A C 1
ATOM 714 O O . LYS A 1 89 ? -2.150 -13.599 13.306 1.00 93.50 89 LYS A O 1
ATOM 719 N N . ARG A 1 90 ? -0.001 -12.957 13.200 1.00 94.00 90 ARG A N 1
ATOM 720 C CA . ARG A 1 90 ? 0.402 -14.025 12.266 1.00 94.00 90 ARG A CA 1
ATOM 721 C C . ARG A 1 90 ? 0.219 -15.413 12.875 1.00 94.00 90 ARG A C 1
ATOM 723 O O . ARG A 1 90 ? -0.286 -16.306 12.208 1.00 94.00 90 ARG A O 1
ATOM 730 N N . ASN A 1 91 ? 0.574 -15.581 14.149 1.00 94.44 91 ASN A N 1
ATOM 731 C CA . ASN A 1 91 ? 0.356 -16.844 14.856 1.00 94.44 91 ASN A CA 1
ATOM 732 C C . ASN A 1 91 ? -1.135 -17.115 15.114 1.00 94.44 91 ASN A C 1
ATOM 734 O O . ASN A 1 91 ? -1.562 -18.266 15.099 1.00 94.44 91 ASN A O 1
ATOM 738 N N . GLN A 1 92 ? -1.926 -16.065 15.358 1.00 96.88 92 GLN A N 1
ATOM 739 C CA . GLN A 1 92 ? -3.369 -16.181 15.582 1.00 96.88 92 GLN A CA 1
ATOM 740 C C . GLN A 1 92 ? -4.150 -16.482 14.292 1.00 96.88 92 GLN A C 1
ATOM 742 O O . GLN A 1 92 ? -5.146 -17.202 14.340 1.00 96.88 92 GLN A O 1
ATOM 747 N N . TYR A 1 93 ? -3.706 -15.940 13.158 1.00 94.56 93 TYR A N 1
ATOM 748 C CA . TYR A 1 93 ? -4.366 -16.040 11.857 1.00 94.56 93 TYR A CA 1
ATOM 749 C C . TYR A 1 93 ? -3.387 -16.557 10.790 1.00 94.56 93 TYR A C 1
ATOM 751 O O . TYR A 1 93 ? -3.008 -15.802 9.894 1.00 94.56 93 TYR A O 1
ATOM 759 N N . PRO A 1 94 ? -2.972 -17.835 10.865 1.00 93.31 94 PRO A N 1
ATOM 760 C CA . PRO A 1 94 ? -1.959 -18.389 9.963 1.00 93.31 94 PRO A CA 1
ATOM 761 C C . PRO A 1 94 ? -2.419 -18.463 8.500 1.00 93.31 94 PRO A C 1
ATOM 763 O O . PRO A 1 94 ? -1.583 -18.496 7.602 1.00 93.31 94 PRO A O 1
ATOM 766 N N . ASP A 1 95 ? -3.734 -18.467 8.262 1.00 94.62 95 ASP A N 1
ATOM 767 C CA . ASP A 1 95 ? -4.322 -18.513 6.920 1.00 94.62 95 ASP A CA 1
ATOM 768 C C . ASP A 1 95 ? -4.377 -17.134 6.239 1.00 94.62 95 ASP A C 1
ATOM 770 O O . ASP A 1 95 ? -4.645 -17.048 5.040 1.00 94.62 95 ASP A O 1
ATOM 774 N N . LEU A 1 96 ? -4.151 -16.044 6.986 1.00 91.69 96 LEU A N 1
ATOM 775 C CA . LEU A 1 96 ? -4.105 -14.700 6.418 1.00 91.69 96 LEU A CA 1
ATOM 776 C C . LEU A 1 96 ? -2.694 -14.373 5.913 1.00 91.69 96 LEU A C 1
ATOM 778 O O . LEU A 1 96 ? -1.705 -14.702 6.575 1.00 91.69 96 LEU A O 1
ATOM 782 N N . PRO A 1 97 ? -2.573 -13.664 4.778 1.00 91.88 97 PRO A N 1
ATOM 783 C CA . PRO A 1 97 ? -1.282 -13.175 4.328 1.00 91.88 97 PRO A CA 1
ATOM 784 C C . PRO A 1 97 ? -0.704 -12.185 5.348 1.00 91.88 97 PRO A C 1
ATOM 786 O O . PR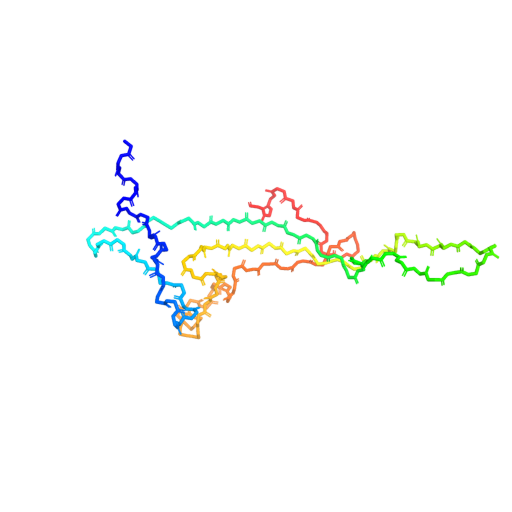O A 1 97 ? -1.421 -11.398 5.970 1.00 91.88 97 PRO A O 1
ATOM 789 N N . ALA A 1 98 ? 0.618 -12.225 5.521 1.00 92.94 98 ALA A N 1
ATOM 790 C CA . ALA A 1 98 ? 1.317 -11.366 6.477 1.00 92.94 98 ALA A CA 1
ATOM 791 C C . ALA A 1 98 ? 1.200 -9.873 6.132 1.00 92.94 98 ALA A C 1
ATOM 793 O O . ALA A 1 98 ? 1.231 -9.033 7.028 1.00 92.94 98 ALA A O 1
ATOM 794 N N . GLU A 1 99 ? 1.065 -9.548 4.850 1.00 93.69 99 GLU A N 1
ATOM 795 C CA . GLU A 1 99 ? 0.893 -8.195 4.329 1.00 93.69 99 GLU A CA 1
ATOM 796 C C . GLU A 1 99 ? -0.247 -8.214 3.308 1.00 93.69 99 GLU A C 1
ATOM 798 O O . GLU A 1 99 ? -0.419 -9.204 2.598 1.00 93.69 99 GLU A O 1
ATOM 803 N N . ALA A 1 100 ? -1.020 -7.130 3.221 1.00 92.56 100 ALA A N 1
ATOM 804 C CA . ALA A 1 100 ? -2.083 -7.005 2.217 1.00 92.56 100 ALA A CA 1
ATOM 805 C C . ALA A 1 100 ? -1.545 -6.732 0.798 1.00 92.56 100 ALA A C 1
ATOM 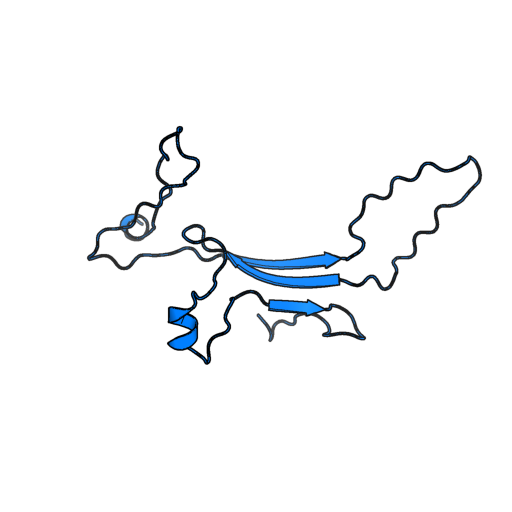807 O O . ALA A 1 100 ? -2.289 -6.809 -0.175 1.00 92.56 100 ALA A O 1
ATOM 808 N N . CYS A 1 101 ? -0.259 -6.403 0.691 1.00 92.88 101 CYS A N 1
ATOM 809 C CA . CYS A 1 101 ? 0.408 -6.066 -0.553 1.00 92.88 101 CYS A CA 1
ATOM 810 C C . CYS A 1 101 ? 0.653 -7.304 -1.415 1.00 92.88 101 CYS A C 1
ATOM 812 O O . CYS A 1 101 ? 1.267 -8.274 -0.959 1.00 92.88 101 CYS A O 1
ATOM 814 N N . VAL A 1 102 ? 0.259 -7.226 -2.684 1.00 92.12 102 VAL A N 1
ATOM 815 C CA . VAL A 1 102 ? 0.551 -8.255 -3.679 1.00 92.12 102 VAL A CA 1
ATOM 816 C C . VAL A 1 102 ? 1.450 -7.683 -4.763 1.00 92.12 102 VAL A C 1
ATOM 818 O O . VAL A 1 102 ? 1.209 -6.597 -5.288 1.00 92.12 102 VAL A O 1
ATOM 821 N N . ILE A 1 103 ? 2.505 -8.428 -5.093 1.00 91.31 103 ILE A N 1
ATOM 822 C CA . ILE A 1 103 ? 3.472 -8.068 -6.126 1.00 91.31 103 ILE A CA 1
ATOM 823 C C . ILE A 1 103 ? 3.483 -9.172 -7.175 1.00 91.31 103 ILE A C 1
ATOM 825 O O . ILE A 1 103 ? 3.737 -10.330 -6.844 1.00 91.31 103 ILE A O 1
ATOM 829 N N . ILE A 1 104 ? 3.268 -8.802 -8.435 1.00 90.19 104 ILE A N 1
ATOM 830 C CA . ILE A 1 104 ? 3.420 -9.698 -9.585 1.00 90.19 104 ILE A CA 1
ATOM 831 C C . ILE A 1 104 ? 4.521 -9.184 -10.513 1.00 90.19 104 ILE A C 1
ATOM 833 O O . ILE A 1 104 ? 4.728 -7.975 -10.664 1.00 90.19 104 ILE A O 1
ATOM 837 N N . ASN A 1 105 ? 5.243 -10.096 -11.157 1.00 86.81 105 ASN A N 1
ATOM 838 C CA . ASN A 1 105 ? 6.203 -9.743 -12.195 1.00 86.81 105 ASN A CA 1
ATOM 839 C C . ASN A 1 105 ? 5.449 -9.625 -13.514 1.00 86.81 105 ASN A C 1
ATOM 841 O O . ASN A 1 105 ? 4.997 -10.621 -14.077 1.00 86.81 105 ASN A O 1
ATOM 845 N N . ALA A 1 106 ? 5.306 -8.405 -14.017 1.00 78.94 106 ALA A N 1
ATOM 846 C CA . ALA A 1 106 ? 4.480 -8.171 -15.188 1.00 78.94 106 ALA A CA 1
ATOM 847 C C . ALA A 1 106 ? 5.165 -8.650 -16.479 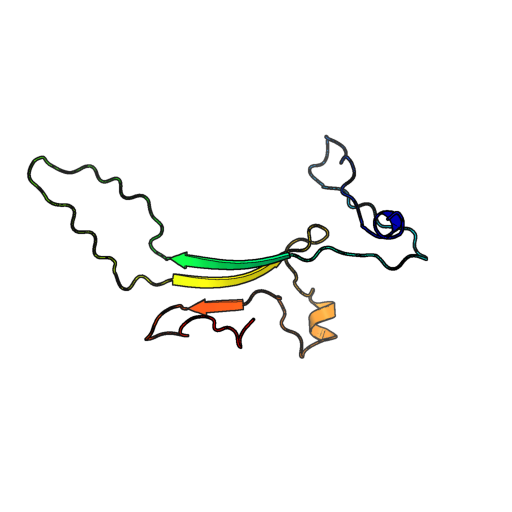1.00 78.94 106 ALA A C 1
ATOM 849 O O . ALA A 1 106 ? 6.377 -8.497 -16.671 1.00 78.94 106 ALA A O 1
ATOM 850 N N . GLY A 1 107 ? 4.366 -9.203 -17.396 1.00 74.38 107 GLY A N 1
ATOM 851 C CA . GLY A 1 107 ? 4.802 -9.576 -18.743 1.00 74.38 107 GLY A CA 1
ATOM 852 C C . GLY A 1 107 ? 4.262 -10.920 -19.227 1.00 74.38 107 GLY A C 1
ATOM 853 O O . GLY A 1 107 ? 3.963 -11.816 -18.449 1.00 74.38 107 GLY A O 1
ATOM 854 N N . VAL A 1 108 ? 4.182 -11.080 -20.552 1.00 64.88 108 VAL A N 1
ATOM 855 C CA . VAL A 1 108 ? 3.623 -12.277 -21.222 1.00 64.88 108 VAL A CA 1
ATOM 856 C C . VAL A 1 108 ? 4.423 -13.559 -20.935 1.00 64.88 108 VAL A C 1
ATOM 858 O O . VAL A 1 108 ? 3.880 -14.652 -21.026 1.00 64.88 108 VAL A O 1
ATOM 861 N N . GLN A 1 109 ? 5.709 -13.438 -20.587 1.00 74.44 109 GLN A N 1
ATOM 862 C CA . GLN A 1 109 ? 6.565 -14.559 -20.163 1.00 74.44 109 GLN A CA 1
ATOM 863 C C . GLN A 1 109 ? 6.747 -14.627 -18.632 1.00 74.44 109 GLN A C 1
ATOM 865 O O . GLN A 1 109 ? 7.638 -15.322 -18.148 1.00 74.44 109 GLN A O 1
ATOM 870 N N . HIS A 1 110 ? 5.940 -13.874 -17.884 1.00 78.06 110 HIS A N 1
ATOM 871 C CA . HIS A 1 110 ? 5.962 -13.787 -16.426 1.00 78.06 110 HIS A CA 1
ATOM 872 C C . HIS A 1 110 ? 4.548 -14.023 -15.875 1.00 78.06 110 HIS A C 1
ATOM 874 O O . HIS A 1 110 ? 3.786 -14.787 -16.465 1.00 78.06 110 HIS A O 1
ATOM 880 N N . ASP A 1 111 ? 4.190 -13.373 -14.770 1.00 81.56 111 ASP A N 1
ATOM 881 C CA . ASP A 1 111 ? 2.927 -13.576 -14.054 1.00 81.56 111 ASP A CA 1
ATOM 882 C C . ASP A 1 111 ? 1.725 -12.944 -14.790 1.00 81.56 111 ASP A C 1
ATOM 884 O O . ASP A 1 111 ? 0.600 -12.966 -14.302 1.00 81.56 111 ASP A O 1
ATOM 888 N N . GLY A 1 112 ? 1.942 -12.392 -15.989 1.00 82.19 112 GLY A N 1
ATOM 889 C CA . GLY A 1 112 ? 0.906 -11.762 -16.796 1.00 82.19 112 GLY A CA 1
ATOM 890 C C . GLY A 1 112 ? 0.629 -10.323 -16.368 1.00 82.19 112 GLY A C 1
ATOM 891 O O . GLY A 1 112 ? 1.555 -9.544 -16.139 1.00 82.19 112 GLY A O 1
ATOM 892 N N . TRP A 1 113 ? -0.649 -9.955 -16.352 1.00 81.12 113 TRP A N 1
ATOM 893 C CA . TRP A 1 113 ? -1.162 -8.655 -15.922 1.00 81.12 113 TRP A CA 1
ATOM 894 C C . TRP A 1 113 ? -2.391 -8.894 -15.051 1.00 81.12 113 TRP A C 1
ATOM 896 O O . TRP A 1 113 ? -3.108 -9.863 -15.298 1.00 81.12 113 TRP A O 1
ATOM 906 N N . TRP A 1 114 ? -2.655 -7.995 -14.099 1.00 81.31 114 TRP A N 1
ATOM 907 C CA . TRP A 1 114 ? -3.907 -8.007 -13.348 1.00 81.31 114 TRP A CA 1
ATOM 908 C C . TRP A 1 114 ? -5.105 -7.911 -14.294 1.00 81.31 114 TRP A C 1
ATOM 910 O O . TRP A 1 114 ? -5.107 -7.154 -15.273 1.00 81.31 114 TRP A O 1
ATOM 920 N N . THR A 1 115 ? -6.122 -8.705 -13.999 1.00 82.19 115 THR A N 1
ATOM 921 C CA . THR A 1 115 ? -7.403 -8.732 -14.694 1.00 82.19 115 THR A CA 1
ATOM 922 C C . THR A 1 115 ? -8.511 -8.280 -13.752 1.00 82.19 115 THR A C 1
ATOM 924 O O . THR A 1 115 ? -8.334 -8.213 -12.541 1.00 82.19 115 THR A O 1
ATOM 927 N N . ALA A 1 116 ? -9.702 -8.010 -14.286 1.00 79.56 116 ALA A N 1
ATOM 928 C CA . ALA A 1 116 ? -10.854 -7.661 -13.454 1.00 79.56 116 ALA A CA 1
ATOM 929 C C . ALA A 1 116 ? -11.281 -8.786 -12.490 1.00 79.56 116 ALA A C 1
ATOM 931 O O . ALA A 1 116 ? -12.116 -8.550 -11.627 1.00 79.56 116 ALA A O 1
ATOM 932 N N . GLN A 1 117 ? -10.767 -10.008 -12.668 1.00 83.69 117 GLN A N 1
ATOM 933 C CA . GLN A 1 117 ? -10.990 -11.125 -11.751 1.00 83.69 117 GLN A CA 1
ATOM 934 C C . GLN A 1 117 ? -10.069 -11.082 -10.527 1.00 83.69 117 GLN A C 1
ATOM 936 O O . GLN A 1 117 ? -10.357 -11.763 -9.547 1.00 83.69 117 GLN A O 1
ATOM 941 N N . ASP A 1 118 ? -8.979 -10.321 -10.604 1.00 77.56 118 ASP A N 1
ATOM 942 C CA . ASP A 1 118 ? -7.990 -10.202 -9.539 1.00 77.56 118 ASP A CA 1
ATOM 943 C C . ASP A 1 118 ? -8.231 -8.982 -8.627 1.00 77.56 118 ASP A C 1
ATOM 945 O O . ASP A 1 118 ? -7.546 -8.835 -7.614 1.00 77.56 118 ASP A O 1
ATOM 949 N N . LEU A 1 119 ? -9.201 -8.130 -8.996 1.00 63.62 119 LEU A N 1
ATOM 950 C CA . LEU A 1 119 ? -9.657 -6.940 -8.265 1.00 63.62 119 LEU A CA 1
ATOM 951 C C . LEU A 1 119 ? -10.774 -7.258 -7.260 1.00 63.62 119 LEU A C 1
ATOM 953 O O . LEU A 1 119 ? -11.710 -8.011 -7.623 1.00 63.62 119 LEU A O 1
#

Mean predicted aligned error: 9.85 Å

Organism: NCBI:txid890382

Radius of gyration: 22.05 Å; Cα contacts (8 Å, |Δi|>4): 146; chains: 1; bounding box: 54×39×58 Å

Foldseek 3Di:
DPPQVLQEWDFDPDDPVDPDGDTHGHDPVHHHDWDKDKDKDKAWPPPDDDDDDDDPPDDDDDDPPVTWIKIKIFIQTPVPGFDADDPVVCVVCVVDDRGRMDIWTDDPPGPHDDDPVND